Protein AF-X1PC95-F1 (afdb_monomer_lite)

Secondary structure (DSSP, 8-state):
--------HHHHHHHHHHT-----------SPTT--TTSSEEEEEEEEPGGG---TTSHHHHHHHHHHHHHHHHH-TTEEEEEEEEETTEEEEEEEE---

Foldseek 3Di:
DDDDDPDDPVVVVVVVVVVPPPPVPPDDDPDDPPDDPVAWDKDKDKFFAVVLDQQQPDPVNVVVVVVCLVCVCVVPVQKDFDDKDDDRGMIIGMIIGHGD

Organism: NCBI:txid412755

pLDDT: mean 81.56, std 21.54, range [28.05, 98.19]

Sequence (100 aa):
MKIEYRMDVLGYEEMLFMKVKNEKYNRRSIRLRGYNYSCPGAYFVTICTQEQKILLKFKCVQVMIHSVWNSLPDRFPSIKLDEFVIMPNHVHAILWLGSS

Structure (mmCIF, N/CA/C/O backbone):
data_AF-X1PC95-F1
#
_entry.id   AF-X1PC95-F1
#
loop_
_atom_site.group_PDB
_atom_site.id
_atom_site.type_symbol
_atom_site.label_atom_id
_atom_site.label_alt_id
_atom_site.label_comp_id
_atom_site.label_asym_id
_atom_site.label_entity_id
_atom_site.label_seq_id
_atom_site.pdbx_PDB_ins_code
_atom_site.Cartn_x
_atom_site.Cartn_y
_atom_site.Cartn_z
_atom_site.occupancy
_atom_site.B_iso_or_equiv
_atom_site.auth_seq_id
_atom_site.auth_comp_id
_atom_site.auth_asym_id
_atom_site.auth_atom_id
_atom_site.pdbx_PDB_model_num
ATOM 1 N N . MET A 1 1 ? -5.587 -45.632 38.358 1.00 35.69 1 MET A N 1
ATOM 2 C CA . MET A 1 1 ? -4.344 -45.111 38.962 1.00 35.69 1 MET A CA 1
ATOM 3 C C . MET A 1 1 ? -4.240 -43.636 38.598 1.00 35.69 1 MET A C 1
ATOM 5 O O . MET A 1 1 ? -4.016 -43.324 37.438 1.00 35.69 1 MET A O 1
ATOM 9 N N . LYS A 1 2 ? -4.563 -42.745 39.540 1.00 28.05 2 LYS A N 1
ATOM 10 C CA . LYS A 1 2 ? -4.467 -41.284 39.394 1.00 28.05 2 LYS A CA 1
ATOM 11 C C . LYS A 1 2 ? -3.065 -40.898 39.865 1.00 28.05 2 LYS A C 1
ATOM 13 O O . LYS A 1 2 ? -2.693 -41.303 40.961 1.00 28.05 2 LYS A O 1
ATOM 18 N N . ILE A 1 3 ? -2.301 -40.182 39.051 1.00 29.83 3 ILE A N 1
ATOM 19 C CA . ILE A 1 3 ? -1.008 -39.628 39.462 1.00 29.83 3 ILE A CA 1
ATOM 20 C C . ILE A 1 3 ? -1.222 -38.119 39.580 1.00 29.83 3 ILE A C 1
ATOM 22 O O . ILE A 1 3 ? -1.444 -37.443 38.579 1.00 29.83 3 ILE A O 1
ATOM 26 N N . GLU A 1 4 ? -1.261 -37.619 40.814 1.00 41.81 4 GLU A N 1
ATOM 27 C CA . GLU A 1 4 ? -1.258 -36.188 41.121 1.00 41.81 4 GLU A CA 1
ATOM 28 C C . GLU A 1 4 ? 0.180 -35.673 41.029 1.00 41.81 4 GLU A C 1
ATOM 30 O O . GLU A 1 4 ? 1.053 -36.117 41.774 1.00 41.81 4 GLU A O 1
ATOM 35 N N . TYR A 1 5 ? 0.432 -34.724 40.127 1.00 36.31 5 TYR A N 1
ATOM 36 C CA . TYR A 1 5 ? 1.662 -33.939 40.149 1.00 36.31 5 TYR A CA 1
ATOM 37 C C . TYR A 1 5 ? 1.437 -32.733 41.059 1.00 36.31 5 TYR A C 1
ATOM 39 O O . TYR A 1 5 ? 0.748 -31.780 40.699 1.00 36.31 5 TYR A O 1
ATOM 47 N N . ARG A 1 6 ? 2.002 -32.795 42.265 1.00 47.03 6 ARG A N 1
ATOM 48 C CA . ARG A 1 6 ? 2.150 -31.640 43.150 1.00 47.03 6 ARG A CA 1
ATOM 49 C C . ARG A 1 6 ? 3.229 -30.747 42.525 1.00 47.03 6 ARG A C 1
ATOM 51 O O . ARG A 1 6 ? 4.362 -31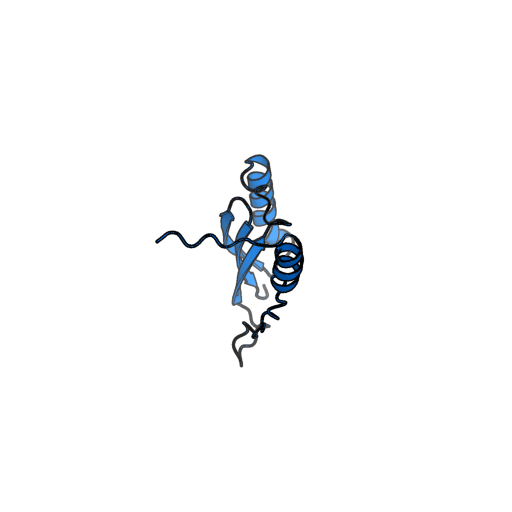.185 42.381 1.00 47.03 6 ARG A O 1
ATOM 58 N N . MET A 1 7 ? 2.840 -29.565 42.054 1.00 42.09 7 MET A N 1
ATOM 59 C CA . MET A 1 7 ? 3.726 -28.610 41.386 1.00 42.09 7 MET A CA 1
ATOM 60 C C . MET A 1 7 ? 3.982 -27.414 42.305 1.00 42.09 7 MET A C 1
ATOM 62 O O . MET A 1 7 ? 3.058 -26.673 42.650 1.00 42.09 7 MET A O 1
ATOM 66 N N . ASP A 1 8 ? 5.238 -27.240 42.688 1.00 45.16 8 ASP A N 1
ATOM 67 C CA . ASP A 1 8 ? 5.719 -26.234 43.630 1.00 45.16 8 ASP A CA 1
ATOM 68 C C . ASP A 1 8 ? 5.763 -24.857 42.953 1.00 45.16 8 ASP A C 1
ATOM 70 O O . ASP A 1 8 ? 6.234 -24.721 41.824 1.00 45.16 8 ASP A O 1
ATOM 74 N N . VAL A 1 9 ? 5.289 -23.818 43.649 1.00 54.25 9 VAL A N 1
ATOM 75 C CA . VAL A 1 9 ? 5.104 -22.446 43.124 1.00 54.25 9 VAL A CA 1
ATOM 76 C C . VAL A 1 9 ? 6.406 -21.834 42.566 1.00 54.25 9 VAL A C 1
ATOM 78 O O . VAL A 1 9 ? 6.365 -21.037 41.634 1.00 54.25 9 VAL A O 1
ATOM 81 N N . LEU A 1 10 ? 7.568 -22.274 43.061 1.00 50.91 10 LEU A N 1
ATOM 82 C CA . LEU A 1 10 ? 8.890 -21.823 42.607 1.00 50.91 10 LEU A CA 1
ATOM 83 C C . LEU A 1 10 ? 9.256 -22.311 41.192 1.00 50.91 10 LEU A C 1
ATOM 85 O O . LEU A 1 10 ? 9.993 -21.631 40.483 1.00 50.91 10 LEU A O 1
ATOM 89 N N . GLY A 1 11 ? 8.703 -23.444 40.744 1.00 50.19 11 GLY A N 1
ATOM 90 C CA . GLY A 1 11 ? 8.986 -23.998 39.416 1.00 50.19 11 GLY A CA 1
ATOM 91 C C . GLY A 1 11 ? 8.268 -23.270 38.276 1.00 50.19 11 GLY A C 1
ATOM 92 O O . GLY A 1 11 ? 8.733 -23.296 37.138 1.00 50.19 11 GLY A O 1
ATOM 93 N N . TYR A 1 12 ? 7.150 -22.592 38.557 1.00 55.53 12 TYR A N 1
ATOM 94 C CA . TYR A 1 12 ? 6.397 -21.844 37.545 1.00 55.53 12 TYR A CA 1
ATOM 95 C C . TYR A 1 12 ? 7.121 -20.561 37.145 1.00 55.53 12 TYR A C 1
ATOM 97 O O . TYR A 1 12 ? 7.154 -20.239 35.962 1.00 55.53 12 TYR A O 1
ATOM 105 N N . GLU A 1 13 ? 7.729 -19.864 38.107 1.00 54.00 13 GLU A N 1
ATOM 106 C CA . GLU A 1 13 ? 8.493 -18.634 37.871 1.00 54.00 13 GLU A CA 1
ATOM 107 C C . GLU A 1 13 ? 9.763 -18.930 37.051 1.00 54.00 13 GLU A C 1
ATOM 109 O O . GLU A 1 13 ? 9.995 -18.279 36.032 1.00 54.00 13 GLU A O 1
ATOM 114 N N . GLU A 1 14 ? 10.528 -19.976 37.398 1.00 52.34 14 GLU A N 1
ATOM 115 C CA . GLU A 1 14 ? 11.694 -20.411 36.606 1.00 52.34 14 GLU A CA 1
ATOM 116 C C . GLU A 1 14 ? 11.297 -20.912 35.205 1.00 52.34 14 GLU A C 1
ATOM 118 O O . GLU A 1 14 ? 11.964 -20.601 34.213 1.00 52.34 14 GLU A O 1
ATOM 123 N N . MET A 1 15 ? 10.173 -21.630 35.081 1.00 45.50 15 MET A N 1
ATOM 124 C CA . MET A 1 15 ? 9.666 -22.101 33.787 1.00 45.50 15 MET A CA 1
ATOM 125 C C . MET A 1 15 ? 9.128 -20.949 32.917 1.00 45.50 15 MET A C 1
ATOM 127 O O . MET A 1 15 ? 9.285 -20.989 31.693 1.00 45.50 15 MET A O 1
ATOM 131 N N . LEU A 1 16 ? 8.541 -19.903 33.514 1.00 51.16 16 LEU A N 1
ATOM 132 C CA . LEU A 1 16 ? 8.134 -18.678 32.815 1.00 51.16 16 LEU A CA 1
ATOM 133 C C . LEU A 1 16 ? 9.366 -17.897 32.328 1.00 51.16 16 LEU A C 1
ATOM 135 O O . LEU A 1 16 ? 9.388 -17.434 31.185 1.00 51.16 16 LEU A O 1
ATOM 139 N N . PHE A 1 17 ? 10.425 -17.838 33.144 1.00 46.41 17 PHE A N 1
ATOM 140 C CA . PHE A 1 17 ? 11.692 -17.181 32.810 1.00 46.41 17 PHE A CA 1
ATOM 141 C C . PHE A 1 17 ? 12.449 -17.906 31.679 1.00 46.41 17 PHE A C 1
ATOM 143 O O . PHE A 1 17 ? 12.990 -17.264 30.779 1.00 46.41 17 PHE A O 1
ATOM 150 N N . MET A 1 18 ? 12.412 -19.246 31.636 1.00 41.19 18 MET A N 1
ATOM 151 C CA . MET A 1 18 ? 13.008 -20.052 30.553 1.00 41.19 18 MET A CA 1
ATOM 152 C C . MET A 1 18 ? 12.196 -20.056 29.246 1.00 41.19 18 MET A C 1
ATOM 154 O O . MET A 1 18 ? 12.715 -20.482 28.210 1.00 41.19 18 MET A O 1
ATOM 158 N N . LYS A 1 19 ? 10.936 -19.592 29.256 1.00 43.00 19 LYS A N 1
ATOM 159 C CA . LYS A 1 19 ? 10.087 -19.520 28.052 1.00 43.00 19 LYS A CA 1
ATOM 160 C C . LYS A 1 19 ? 10.244 -18.229 27.256 1.00 43.00 19 LYS A C 1
ATOM 162 O O . LYS A 1 19 ? 9.764 -18.168 26.127 1.00 43.00 19 LYS A O 1
ATOM 167 N N . VAL A 1 20 ? 11.006 -17.254 27.754 1.00 49.66 20 VAL A N 1
ATOM 168 C CA . VAL A 1 20 ? 11.600 -16.207 26.907 1.00 49.66 20 VAL A CA 1
ATOM 169 C C . VAL A 1 20 ? 12.885 -16.768 26.295 1.00 49.66 20 VAL A C 1
ATOM 171 O O . VAL A 1 20 ? 13.983 -16.233 26.440 1.00 49.66 20 VAL A O 1
ATOM 174 N N . LYS A 1 21 ? 12.764 -17.907 25.602 1.00 45.62 21 LYS A N 1
ATOM 175 C CA . LYS A 1 21 ? 13.813 -18.349 24.693 1.00 45.62 21 LYS A CA 1
ATOM 176 C C . LYS A 1 21 ? 13.887 -17.295 23.605 1.00 45.62 21 LYS A C 1
ATOM 178 O O . LYS A 1 21 ? 13.017 -17.191 22.746 1.00 45.62 21 LYS A O 1
ATOM 183 N N . ASN A 1 22 ? 14.947 -16.507 23.687 1.00 52.16 22 ASN A N 1
ATOM 184 C CA . ASN A 1 22 ? 15.494 -15.705 22.614 1.00 52.16 22 ASN A CA 1
ATOM 185 C C . ASN A 1 22 ? 15.897 -16.664 21.482 1.00 52.16 22 ASN A C 1
ATOM 187 O O . ASN A 1 22 ? 17.076 -16.949 21.271 1.00 52.16 22 ASN A O 1
ATOM 191 N N . GLU A 1 23 ? 14.909 -17.241 20.793 1.00 55.97 23 GLU A N 1
ATOM 192 C CA . GLU A 1 23 ? 15.110 -17.798 19.471 1.00 55.97 23 GLU A CA 1
ATOM 193 C C . GLU A 1 23 ? 15.485 -16.603 18.616 1.00 55.97 23 GLU A C 1
ATOM 195 O O . GLU A 1 23 ? 14.636 -15.869 18.113 1.00 55.97 23 GLU A O 1
ATOM 200 N N . LYS A 1 24 ? 16.794 -16.341 18.550 1.00 55.66 24 LYS A N 1
ATOM 201 C CA . LYS A 1 24 ? 17.386 -15.432 17.583 1.00 55.66 24 LYS A CA 1
ATOM 202 C C . LYS A 1 24 ? 16.827 -15.866 16.242 1.00 55.66 24 LYS A C 1
ATOM 204 O O . LYS A 1 24 ? 17.308 -16.847 15.676 1.00 55.66 24 LYS A O 1
ATOM 209 N N . TYR A 1 25 ? 15.794 -15.167 15.769 1.00 61.62 25 TYR A N 1
ATOM 210 C CA . TYR A 1 25 ? 15.267 -15.332 14.429 1.00 61.62 25 TYR A CA 1
ATOM 211 C C . TYR A 1 25 ? 16.479 -15.242 13.525 1.00 61.62 25 TYR A C 1
ATOM 213 O O . TYR A 1 25 ? 17.098 -14.180 13.418 1.00 61.62 25 TYR A O 1
ATOM 221 N N . ASN A 1 26 ? 16.891 -16.382 12.974 1.00 66.88 26 ASN A N 1
ATOM 222 C CA . ASN A 1 26 ? 18.076 -16.460 12.148 1.00 66.88 26 ASN A CA 1
ATOM 223 C C . ASN A 1 26 ? 17.671 -15.822 10.822 1.00 66.88 26 ASN A C 1
ATOM 225 O O . ASN A 1 26 ? 17.225 -16.498 9.893 1.00 66.88 26 ASN A O 1
ATOM 229 N N . ARG A 1 27 ? 17.647 -14.484 10.821 1.00 73.31 27 ARG A N 1
ATOM 230 C CA . ARG A 1 27 ? 17.050 -13.654 9.788 1.00 73.31 27 ARG A CA 1
ATOM 231 C C . ARG A 1 27 ? 17.917 -13.810 8.559 1.00 73.31 27 ARG A C 1
ATOM 233 O O . ARG A 1 27 ? 18.931 -13.140 8.392 1.00 73.31 27 ARG A O 1
ATOM 240 N N . ARG A 1 28 ? 17.521 -14.746 7.705 1.00 82.44 28 ARG A N 1
ATOM 241 C CA . ARG A 1 28 ? 18.125 -14.915 6.391 1.00 82.44 28 ARG A CA 1
ATOM 242 C C . ARG A 1 28 ? 17.743 -13.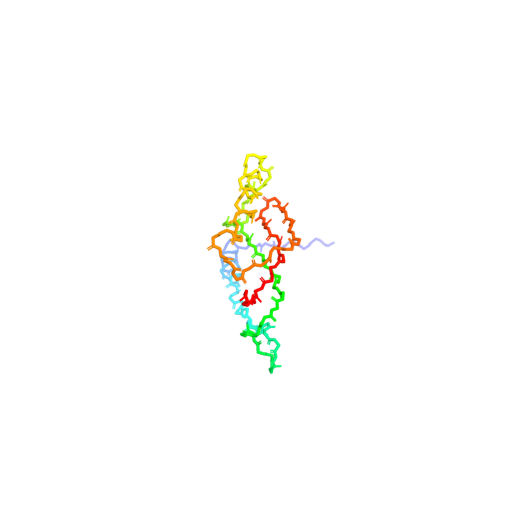719 5.528 1.00 82.44 28 ARG A C 1
ATOM 244 O O . ARG A 1 28 ? 16.676 -13.124 5.691 1.00 82.44 28 ARG A O 1
ATOM 251 N N . SER A 1 29 ? 18.632 -13.363 4.607 1.00 84.12 29 SER A N 1
ATOM 252 C CA . SER A 1 29 ? 18.297 -12.384 3.578 1.00 84.12 29 SER A CA 1
ATOM 253 C C . SER A 1 29 ? 17.133 -12.913 2.745 1.00 84.12 29 SER A C 1
ATOM 255 O O . SER A 1 29 ? 17.223 -14.003 2.187 1.00 84.12 29 SER A O 1
ATOM 257 N N . ILE A 1 30 ? 16.069 -12.117 2.643 1.00 84.94 30 ILE A N 1
ATOM 258 C CA . ILE A 1 30 ? 14.944 -12.362 1.727 1.00 84.94 30 ILE A CA 1
ATOM 259 C C . ILE A 1 30 ? 15.344 -11.983 0.289 1.00 84.94 30 ILE A C 1
ATOM 261 O O . ILE A 1 30 ? 14.744 -12.445 -0.675 1.00 84.94 30 ILE A O 1
ATOM 265 N N . ARG A 1 31 ? 16.386 -11.153 0.126 1.00 88.31 31 ARG A N 1
ATOM 266 C CA . ARG A 1 31 ? 16.832 -10.678 -1.186 1.00 88.31 31 ARG A CA 1
ATOM 267 C C . ARG A 1 31 ? 17.409 -11.825 -2.010 1.00 88.31 31 ARG A C 1
ATOM 269 O O . ARG A 1 31 ? 18.376 -12.465 -1.587 1.00 88.31 31 ARG A O 1
ATOM 276 N N . LEU A 1 32 ? 16.859 -12.001 -3.208 1.00 89.62 32 LEU A N 1
ATOM 277 C CA . LEU A 1 32 ? 17.406 -12.854 -4.256 1.00 89.62 32 LEU A CA 1
ATOM 278 C C . LEU A 1 32 ? 18.847 -12.437 -4.592 1.00 89.62 32 LEU A C 1
ATOM 280 O O . LEU A 1 32 ? 19.113 -11.267 -4.878 1.00 89.62 32 LEU A O 1
ATOM 284 N N . ARG A 1 33 ? 19.780 -13.394 -4.539 1.00 92.44 33 ARG A N 1
ATOM 285 C CA . ARG A 1 33 ? 21.196 -13.159 -4.860 1.00 92.44 33 ARG A CA 1
ATOM 286 C C . ARG A 1 33 ? 21.361 -12.852 -6.349 1.00 92.44 33 ARG A C 1
ATOM 288 O O . ARG A 1 33 ? 20.733 -13.498 -7.177 1.00 92.44 33 ARG A O 1
ATOM 295 N N . GLY A 1 34 ? 22.223 -11.887 -6.672 1.00 92.06 34 GLY A N 1
ATOM 296 C CA . GLY A 1 34 ? 22.500 -11.473 -8.053 1.00 92.06 34 GLY A CA 1
ATOM 297 C C . GLY A 1 34 ? 21.451 -10.544 -8.673 1.00 92.06 34 GLY A C 1
ATOM 298 O O . GLY A 1 34 ? 21.665 -10.063 -9.779 1.00 92.06 34 GLY A O 1
ATOM 299 N N . TYR A 1 35 ? 20.350 -10.249 -7.972 1.00 89.56 35 TYR A N 1
ATOM 300 C CA . TYR A 1 35 ? 19.336 -9.317 -8.463 1.00 89.56 35 TYR A CA 1
ATOM 301 C C . TYR A 1 35 ? 19.682 -7.864 -8.110 1.00 89.56 35 TYR A C 1
ATOM 303 O O . TYR A 1 35 ? 19.958 -7.550 -6.947 1.00 89.56 35 TYR A O 1
ATOM 311 N N . ASN A 1 36 ? 19.633 -6.971 -9.102 1.00 89.62 36 ASN A N 1
ATOM 312 C CA . ASN A 1 36 ? 19.838 -5.539 -8.906 1.00 89.62 36 ASN A CA 1
ATOM 313 C C . ASN A 1 36 ? 18.512 -4.838 -8.565 1.00 89.62 36 ASN A C 1
ATOM 315 O O . ASN A 1 36 ? 17.719 -4.513 -9.444 1.00 89.62 36 ASN A O 1
ATOM 319 N N . TYR A 1 37 ? 18.296 -4.560 -7.281 1.00 88.94 37 TYR A N 1
ATOM 320 C CA . TYR A 1 37 ? 17.100 -3.865 -6.785 1.00 88.94 37 TYR A CA 1
ATOM 321 C C . TYR A 1 37 ? 17.083 -2.357 -7.094 1.00 88.94 37 TYR A C 1
ATOM 323 O O . TYR A 1 37 ? 16.124 -1.678 -6.751 1.00 88.94 37 TYR A O 1
ATOM 331 N N . SER A 1 38 ? 18.126 -1.806 -7.723 1.00 87.12 38 SER A N 1
ATOM 332 C CA . SER A 1 38 ? 18.096 -0.428 -8.231 1.00 87.12 38 SER A CA 1
ATOM 333 C C . SER A 1 38 ? 17.412 -0.318 -9.595 1.00 87.12 38 SER A C 1
ATOM 335 O O . SER A 1 38 ? 17.112 0.790 -10.030 1.00 87.12 38 SER A O 1
ATOM 337 N N . CYS A 1 39 ? 17.173 -1.439 -10.282 1.00 89.56 39 CYS A N 1
ATOM 338 C CA . CYS A 1 39 ? 16.422 -1.440 -11.530 1.00 89.56 39 CYS A CA 1
ATOM 339 C C . CYS A 1 39 ? 14.929 -1.165 -11.278 1.00 89.56 39 CYS A C 1
ATOM 341 O O . CYS A 1 39 ? 14.399 -1.583 -10.241 1.00 89.56 39 CYS A O 1
ATOM 343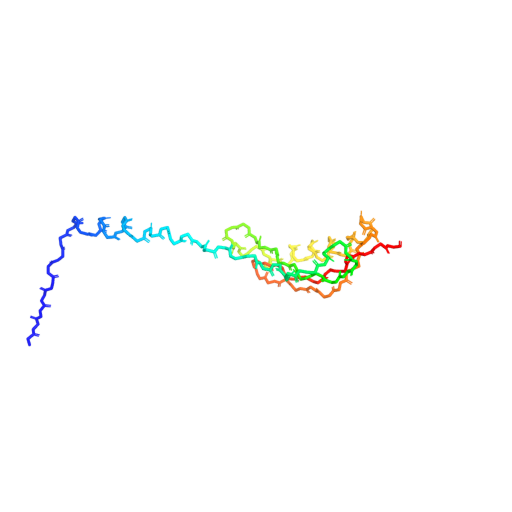 N N . PRO A 1 40 ? 14.239 -0.519 -12.237 1.00 93.19 40 PRO A N 1
ATOM 344 C CA . PRO A 1 40 ? 12.790 -0.411 -12.225 1.00 93.19 40 PRO A CA 1
ATOM 345 C C . PRO A 1 40 ? 12.099 -1.764 -12.025 1.00 93.19 40 PRO A C 1
ATOM 347 O O . PRO A 1 40 ? 12.495 -2.760 -12.633 1.00 93.19 40 PRO A O 1
ATOM 350 N N . GLY A 1 41 ? 11.059 -1.811 -11.198 1.00 93.56 41 GLY A N 1
ATOM 351 C CA . GLY A 1 41 ? 10.319 -3.040 -10.929 1.00 93.56 41 GLY A CA 1
ATOM 352 C C . GLY A 1 41 ? 9.164 -2.872 -9.949 1.00 93.56 41 GLY A C 1
ATOM 353 O O . GLY A 1 41 ? 9.001 -1.827 -9.319 1.00 93.56 41 GLY A O 1
ATOM 354 N N . ALA A 1 42 ? 8.364 -3.931 -9.831 1.00 94.44 42 ALA A N 1
ATOM 355 C CA . ALA A 1 42 ? 7.249 -4.013 -8.897 1.00 94.44 42 ALA A CA 1
ATOM 356 C C . ALA A 1 42 ? 7.702 -4.516 -7.519 1.00 94.44 42 ALA A C 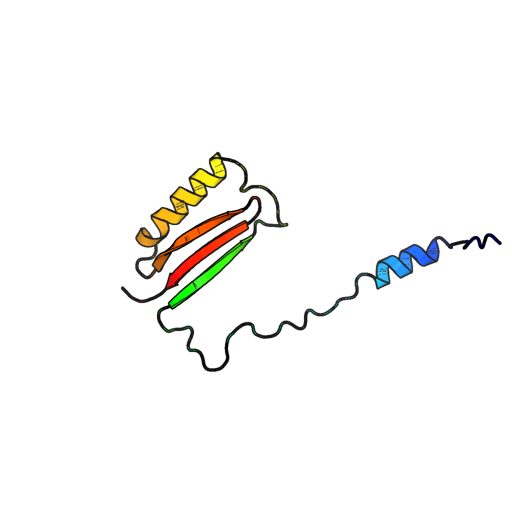1
ATOM 358 O O . ALA A 1 42 ? 8.504 -5.446 -7.405 1.00 94.44 42 ALA A O 1
ATOM 359 N N . TYR A 1 43 ? 7.139 -3.928 -6.470 1.00 94.44 43 TYR A N 1
ATOM 360 C CA . TYR A 1 43 ? 7.437 -4.215 -5.076 1.00 94.44 43 TYR A CA 1
ATOM 361 C C . TYR A 1 43 ? 6.154 -4.519 -4.320 1.00 94.44 43 TYR A C 1
ATOM 363 O O . TYR A 1 43 ? 5.235 -3.704 -4.291 1.00 94.44 43 TYR A O 1
ATOM 371 N N . PHE A 1 44 ? 6.130 -5.671 -3.652 1.00 95.50 44 PHE A N 1
ATOM 372 C CA . PHE A 1 44 ? 5.096 -5.995 -2.681 1.00 95.50 44 PHE A CA 1
ATOM 373 C C . PHE A 1 44 ? 5.463 -5.408 -1.317 1.00 95.50 44 PHE A C 1
ATOM 375 O O . PHE A 1 44 ? 6.505 -5.732 -0.741 1.00 95.50 44 PHE A O 1
ATOM 382 N N . VAL A 1 45 ? 4.598 -4.546 -0.797 1.00 95.81 45 VAL A N 1
ATOM 383 C CA . VAL A 1 45 ? 4.778 -3.827 0.460 1.00 95.81 45 VAL A CA 1
ATOM 384 C C . VAL A 1 45 ? 3.675 -4.228 1.426 1.00 95.81 45 VAL A C 1
ATOM 386 O O . VAL A 1 45 ? 2.504 -4.304 1.068 1.00 95.81 45 VAL A O 1
ATOM 389 N N . THR A 1 46 ? 4.056 -4.482 2.677 1.00 96.81 46 THR A N 1
ATOM 390 C CA . THR A 1 46 ? 3.114 -4.684 3.781 1.00 96.81 46 THR A CA 1
ATOM 391 C C . THR A 1 46 ? 3.397 -3.662 4.869 1.00 96.81 46 THR A C 1
ATOM 393 O O . THR A 1 46 ? 4.532 -3.562 5.334 1.00 96.81 46 THR A O 1
ATOM 396 N N . ILE A 1 47 ? 2.375 -2.913 5.279 1.00 96.62 47 ILE A N 1
ATOM 397 C CA . ILE A 1 47 ? 2.461 -1.920 6.353 1.00 96.62 47 ILE A CA 1
ATOM 398 C C . ILE A 1 47 ? 1.513 -2.351 7.462 1.00 96.62 47 ILE A C 1
ATOM 400 O O . ILE A 1 47 ? 0.297 -2.329 7.285 1.00 96.62 47 ILE A O 1
ATOM 404 N N . CYS A 1 48 ? 2.067 -2.740 8.605 1.00 97.06 48 CYS A N 1
ATOM 405 C CA . CYS A 1 48 ? 1.292 -3.132 9.777 1.00 97.06 48 CYS A CA 1
ATOM 406 C C . CYS A 1 48 ? 1.074 -1.940 10.707 1.00 97.06 48 CYS A C 1
ATOM 408 O O . CYS A 1 48 ? 1.954 -1.093 10.870 1.00 97.06 48 CYS A O 1
ATOM 410 N N . THR A 1 49 ? -0.079 -1.898 11.369 1.00 97.06 49 THR A N 1
ATOM 411 C CA . THR A 1 49 ? -0.298 -0.982 12.486 1.00 97.06 49 THR A CA 1
ATOM 412 C C . THR A 1 49 ? 0.608 -1.353 13.657 1.00 97.06 49 THR A C 1
ATOM 414 O O . THR A 1 49 ? 0.980 -2.516 13.857 1.00 97.06 49 THR A O 1
ATOM 417 N N . GLN A 1 50 ? 0.953 -0.355 14.468 1.00 96.88 50 GLN A N 1
ATOM 418 C CA . GLN A 1 50 ? 1.703 -0.584 15.695 1.00 96.88 50 GLN A CA 1
ATOM 419 C C . GLN A 1 50 ? 0.950 -1.565 16.604 1.00 96.88 50 GLN A C 1
ATOM 421 O O . GLN A 1 50 ? -0.265 -1.445 16.784 1.00 96.88 50 GLN A O 1
ATOM 426 N N . GLU A 1 51 ? 1.678 -2.541 17.159 1.00 96.19 51 GLU A N 1
ATOM 427 C CA . GLU A 1 51 ? 1.125 -3.609 18.012 1.00 96.19 51 GLU A CA 1
ATOM 428 C C . GLU A 1 51 ? -0.022 -4.393 17.344 1.00 96.19 51 GLU A C 1
ATOM 430 O O . GLU A 1 51 ? -0.846 -4.991 18.029 1.00 96.19 51 GLU A O 1
ATOM 435 N N . GLN A 1 52 ? -0.099 -4.393 16.005 1.00 92.62 52 GLN A N 1
ATOM 436 C CA . GLN A 1 52 ? -1.140 -5.085 15.234 1.00 92.62 52 GLN A CA 1
ATOM 437 C C . GLN A 1 52 ? -2.573 -4.651 15.599 1.00 92.62 52 GLN A C 1
ATOM 439 O O . GLN A 1 52 ? -3.529 -5.415 15.429 1.00 92.62 52 GLN A O 1
ATOM 444 N N . LYS A 1 53 ? -2.743 -3.413 16.083 1.00 96.00 53 LYS A N 1
ATOM 445 C CA . LYS A 1 53 ? -4.047 -2.853 16.463 1.00 96.00 53 LYS A CA 1
ATOM 446 C C . LYS A 1 53 ? -5.011 -2.808 15.278 1.00 96.00 53 LYS A C 1
ATOM 448 O O . LYS A 1 53 ? -4.657 -2.381 14.178 1.00 96.00 53 LYS A O 1
ATOM 453 N N . ILE A 1 54 ? -6.269 -3.162 15.532 1.00 97.12 54 ILE A N 1
ATOM 454 C CA . ILE A 1 54 ? -7.336 -3.212 14.523 1.00 97.12 54 ILE A CA 1
ATOM 455 C C . ILE A 1 54 ? -7.945 -1.812 14.307 1.00 97.12 54 ILE A C 1
ATOM 457 O O . ILE A 1 54 ? -9.108 -1.554 14.621 1.00 97.12 54 ILE A O 1
ATOM 461 N N . LEU A 1 55 ? -7.126 -0.874 13.829 1.00 96.38 55 LEU A N 1
ATOM 462 C CA . LEU A 1 55 ? -7.519 0.523 13.595 1.00 96.38 55 LEU A CA 1
ATOM 463 C C . LEU A 1 55 ? -7.995 0.770 12.159 1.00 96.38 55 LEU A C 1
ATOM 465 O O . LEU A 1 55 ? -8.717 1.726 11.903 1.00 96.38 55 LEU A O 1
ATOM 469 N N . LEU A 1 56 ? -7.634 -0.095 11.211 1.00 97.19 56 LEU A N 1
ATOM 470 C CA . LEU A 1 56 ? -7.916 0.128 9.789 1.00 97.19 56 LEU A CA 1
ATOM 471 C C . LEU A 1 56 ? -9.315 -0.357 9.376 1.00 97.19 56 LEU A C 1
ATOM 473 O O . LEU A 1 56 ? -9.742 -0.149 8.244 1.00 97.19 56 LEU A O 1
ATOM 477 N N . LYS A 1 57 ? -10.060 -0.985 10.295 1.00 95.69 57 LYS A N 1
ATOM 478 C CA . LYS A 1 57 ? -11.463 -1.374 10.069 1.00 95.69 57 LYS A CA 1
ATOM 479 C C . LYS A 1 57 ? -12.426 -0.184 10.035 1.00 95.69 57 LYS A C 1
ATOM 481 O O . LYS A 1 57 ? -13.549 -0.324 9.563 1.00 95.69 57 LYS A O 1
ATOM 486 N N . PHE A 1 58 ? -12.036 0.958 10.603 1.00 97.56 58 PHE A N 1
ATOM 487 C CA . PHE A 1 58 ? -12.926 2.109 10.714 1.00 97.56 58 PHE A CA 1
ATOM 488 C C . PHE A 1 58 ? -13.042 2.818 9.366 1.00 97.56 58 PHE A C 1
ATOM 490 O O . PHE A 1 58 ? -12.036 3.140 8.734 1.00 97.56 58 PHE A O 1
ATOM 497 N N . LYS A 1 59 ? -14.276 3.108 8.938 1.00 96.75 59 LYS A N 1
ATOM 498 C CA . LYS A 1 59 ? -14.546 3.679 7.611 1.00 96.75 59 LYS A CA 1
ATOM 499 C C . LYS A 1 59 ? -13.814 5.001 7.370 1.00 96.75 59 LYS A C 1
ATOM 501 O O . LYS A 1 59 ? -13.276 5.199 6.287 1.00 96.75 59 LYS A O 1
ATOM 506 N N . CYS A 1 60 ? -13.751 5.875 8.376 1.00 97.31 60 CYS A N 1
ATOM 507 C CA . CYS A 1 60 ? -13.019 7.141 8.287 1.00 97.31 60 CYS A CA 1
ATOM 508 C C . CYS A 1 60 ? -11.522 6.928 8.008 1.00 97.31 60 CYS A C 1
ATOM 510 O O . CYS A 1 60 ? -10.952 7.615 7.167 1.00 97.31 60 CYS A O 1
ATOM 512 N N . VAL A 1 61 ? -10.905 5.927 8.643 1.00 97.12 61 VAL A N 1
ATOM 513 C CA . VAL A 1 61 ? -9.498 5.569 8.423 1.00 97.12 61 VAL A CA 1
ATOM 514 C C . VAL A 1 61 ? -9.292 5.019 7.015 1.00 97.12 61 VAL A C 1
ATOM 516 O O . VAL A 1 61 ? -8.359 5.432 6.336 1.00 97.12 61 VAL A O 1
ATOM 519 N N . GLN A 1 62 ? -10.191 4.157 6.534 1.00 97.19 62 GLN A N 1
ATOM 520 C CA . GLN A 1 62 ? -10.115 3.633 5.167 1.00 97.19 62 GLN A CA 1
ATOM 521 C C . GLN A 1 62 ? -10.194 4.747 4.120 1.00 97.19 62 GLN A C 1
ATOM 523 O O . GLN A 1 62 ? -9.385 4.767 3.199 1.00 97.19 62 GLN A O 1
ATOM 528 N N . VAL A 1 63 ? -11.113 5.707 4.281 1.00 98.12 63 VAL A N 1
ATOM 529 C CA . VAL A 1 63 ? -11.228 6.864 3.375 1.00 98.12 63 VAL A CA 1
ATOM 530 C C . VAL A 1 63 ? -9.927 7.669 3.338 1.00 98.12 63 VAL A C 1
ATOM 532 O O . VAL A 1 63 ? -9.458 8.008 2.253 1.00 98.12 63 VAL A O 1
ATOM 535 N N . MET A 1 64 ? -9.301 7.914 4.495 1.00 97.88 64 MET A N 1
ATOM 536 C CA . MET A 1 64 ? -8.000 8.590 4.549 1.00 97.88 64 MET A CA 1
ATOM 537 C C . MET A 1 64 ? -6.907 7.794 3.828 1.00 97.88 64 MET A C 1
ATOM 539 O O . MET A 1 64 ? -6.144 8.375 3.063 1.00 97.88 64 MET A O 1
ATOM 543 N N . ILE A 1 65 ? -6.847 6.473 4.022 1.00 97.56 65 ILE A N 1
ATOM 544 C CA . ILE A 1 65 ? -5.857 5.616 3.353 1.00 97.56 65 ILE A CA 1
ATOM 545 C C . ILE A 1 65 ? -6.042 5.656 1.838 1.00 97.56 65 ILE A C 1
ATOM 547 O O . ILE A 1 65 ? -5.063 5.865 1.133 1.00 97.56 65 ILE A O 1
ATOM 551 N N . HIS A 1 66 ? -7.272 5.513 1.336 1.00 98.00 66 HIS A N 1
ATOM 552 C CA . HIS A 1 66 ? -7.557 5.620 -0.098 1.00 98.00 66 HIS A CA 1
ATOM 553 C C . HIS A 1 66 ? -7.140 6.986 -0.658 1.00 98.00 66 HIS A C 1
ATOM 555 O O . HIS A 1 66 ? -6.512 7.052 -1.711 1.00 98.00 66 HIS A O 1
ATOM 561 N N . SER A 1 67 ? -7.450 8.072 0.055 1.00 97.75 67 SER A N 1
ATOM 562 C CA . SER A 1 67 ? -7.075 9.424 -0.369 1.00 97.75 67 SER A CA 1
ATOM 563 C C . SER A 1 67 ? -5.561 9.615 -0.428 1.00 97.75 67 SER A C 1
ATOM 565 O O . SER A 1 67 ? -5.073 10.232 -1.369 1.00 97.75 67 SER A O 1
ATOM 567 N N . VAL A 1 68 ? -4.825 9.112 0.566 1.00 96.69 68 VAL A N 1
ATOM 568 C CA . VAL A 1 68 ? -3.360 9.196 0.595 1.00 96.69 68 VAL A CA 1
ATOM 569 C C . VAL A 1 68 ? -2.757 8.306 -0.481 1.00 96.69 68 VAL A C 1
ATOM 571 O O . VAL A 1 68 ? -1.873 8.756 -1.193 1.00 96.69 68 VAL A O 1
ATOM 574 N N . TRP A 1 69 ? -3.244 7.070 -0.627 1.00 97.00 69 TRP A N 1
ATOM 575 C CA . TRP A 1 69 ? -2.782 6.138 -1.652 1.00 97.00 69 TRP A CA 1
ATOM 576 C C . TRP A 1 69 ? -2.880 6.763 -3.0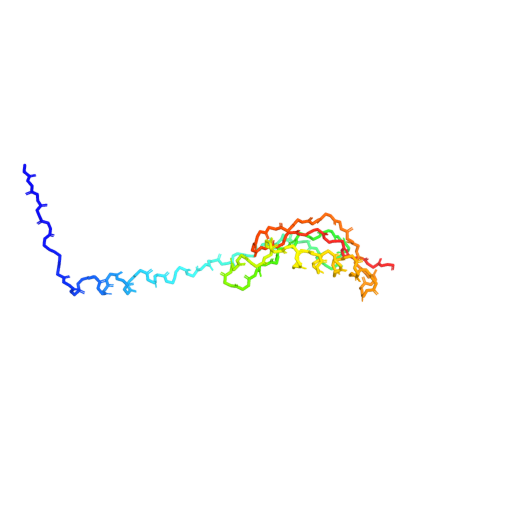41 1.00 97.00 69 TRP A C 1
ATOM 578 O O . TRP A 1 69 ? -1.884 6.812 -3.749 1.00 97.00 69 TRP A O 1
ATOM 588 N N . ASN A 1 70 ? -4.033 7.336 -3.390 1.00 96.62 70 ASN A N 1
ATOM 589 C CA . ASN A 1 70 ? -4.254 7.930 -4.708 1.00 96.62 70 ASN A CA 1
ATOM 590 C C . ASN A 1 70 ? -3.436 9.206 -4.967 1.00 96.62 70 ASN A C 1
ATOM 592 O O . ASN A 1 70 ? -3.190 9.515 -6.127 1.00 96.62 70 ASN A O 1
ATOM 596 N N . SER A 1 71 ? -3.001 9.929 -3.928 1.00 96.88 71 SER A N 1
ATOM 597 C CA . SER A 1 71 ? -2.162 11.133 -4.075 1.00 96.88 71 SER A CA 1
ATOM 598 C C . SER A 1 71 ? -0.660 10.843 -4.067 1.00 96.88 71 SER A C 1
ATOM 600 O O . SER A 1 71 ? 0.160 11.747 -4.236 1.00 96.88 71 SER A O 1
ATOM 602 N N . LEU A 1 72 ? -0.265 9.583 -3.870 1.00 95.44 72 LEU A N 1
ATOM 603 C CA . LEU A 1 72 ? 1.139 9.187 -3.861 1.00 95.44 72 LEU A CA 1
ATOM 604 C C . LEU A 1 72 ? 1.879 9.540 -5.173 1.00 95.44 72 LEU A C 1
ATOM 606 O O . LEU A 1 72 ? 2.982 10.078 -5.053 1.00 95.44 72 LEU A O 1
ATOM 610 N N . PRO A 1 73 ? 1.328 9.326 -6.388 1.00 95.06 73 PRO A N 1
ATOM 611 C CA . PRO A 1 73 ? 1.995 9.698 -7.641 1.00 95.06 73 PRO A CA 1
ATOM 612 C C . PRO A 1 73 ? 2.254 11.201 -7.774 1.00 95.06 73 PRO A C 1
ATOM 614 O O . PRO A 1 73 ? 3.300 11.593 -8.285 1.00 95.06 73 PRO A O 1
ATOM 617 N N . ASP A 1 74 ? 1.356 12.041 -7.249 1.00 95.31 74 ASP A N 1
ATOM 618 C CA . ASP A 1 74 ? 1.523 13.501 -7.269 1.00 95.31 74 ASP A CA 1
ATOM 619 C C . ASP A 1 74 ? 2.718 13.938 -6.412 1.00 95.31 74 ASP A C 1
ATOM 621 O O . ASP A 1 74 ? 3.425 14.895 -6.727 1.00 95.31 74 ASP A O 1
ATOM 625 N N . ARG A 1 75 ? 2.958 13.222 -5.306 1.00 95.00 75 ARG A N 1
ATOM 626 C CA . ARG A 1 75 ? 4.064 13.493 -4.382 1.00 95.00 75 ARG A CA 1
ATOM 627 C C . ARG A 1 75 ? 5.373 12.828 -4.811 1.00 95.00 75 ARG A C 1
ATOM 629 O O . ARG A 1 75 ? 6.446 13.344 -4.496 1.00 95.00 75 ARG A O 1
ATOM 636 N N . PHE A 1 76 ? 5.295 11.686 -5.487 1.00 93.69 76 PHE A N 1
ATOM 637 C CA . PHE A 1 76 ? 6.440 10.879 -5.896 1.00 93.69 76 PHE A CA 1
ATOM 638 C C . PHE A 1 76 ? 6.297 10.462 -7.369 1.00 93.69 76 PHE A C 1
ATOM 640 O O . PHE A 1 76 ? 5.839 9.360 -7.650 1.00 93.69 76 PHE A O 1
ATOM 647 N N . PRO A 1 77 ? 6.741 11.288 -8.329 1.00 91.50 77 PRO A N 1
ATOM 648 C CA . PRO A 1 77 ? 6.529 11.017 -9.757 1.00 91.50 77 PRO A CA 1
ATOM 649 C C . PRO A 1 77 ? 7.154 9.712 -10.279 1.00 91.50 77 PRO A C 1
ATOM 651 O O . PRO A 1 77 ? 6.760 9.203 -11.321 1.00 91.50 77 PRO A O 1
ATOM 654 N N . SER A 1 78 ? 8.135 9.159 -9.561 1.00 92.62 78 SER A N 1
ATOM 655 C CA . SER A 1 78 ? 8.827 7.914 -9.910 1.00 92.62 78 SER A CA 1
ATOM 656 C C . SER A 1 78 ? 8.106 6.640 -9.459 1.00 92.62 78 SER A C 1
ATOM 658 O O . SER A 1 78 ? 8.664 5.545 -9.604 1.00 92.62 78 SER A O 1
ATOM 660 N N . ILE A 1 79 ? 6.906 6.764 -8.879 1.00 94.12 79 ILE A N 1
ATOM 661 C CA . ILE A 1 79 ? 6.095 5.619 -8.467 1.00 94.12 79 ILE A CA 1
ATOM 662 C C . ILE A 1 79 ? 4.830 5.518 -9.308 1.00 94.12 79 ILE A C 1
ATOM 664 O O . ILE A 1 79 ? 4.164 6.508 -9.607 1.00 94.12 79 ILE A O 1
ATOM 668 N N . LYS A 1 80 ? 4.450 4.284 -9.617 1.00 95.31 80 LYS A N 1
ATOM 669 C CA . LYS A 1 80 ? 3.145 3.959 -10.182 1.00 95.31 80 LYS A CA 1
ATOM 670 C C . LYS A 1 80 ? 2.422 3.006 -9.238 1.00 95.31 80 LYS A C 1
ATOM 672 O O . LYS A 1 80 ? 2.992 2.019 -8.770 1.00 95.31 80 LYS A O 1
ATOM 677 N N . LEU A 1 81 ? 1.165 3.332 -8.956 1.00 96.44 81 LEU A N 1
ATOM 678 C CA . LEU A 1 81 ? 0.298 2.510 -8.121 1.00 96.44 81 LEU A CA 1
ATOM 679 C C . LEU A 1 81 ? -0.216 1.315 -8.915 1.00 96.44 81 LEU A C 1
ATOM 681 O O . LEU A 1 81 ? -0.500 1.420 -10.109 1.00 96.44 81 LEU A O 1
ATOM 685 N N . ASP A 1 82 ? -0.351 0.204 -8.214 1.00 95.88 82 ASP A N 1
ATOM 686 C CA . ASP A 1 82 ? -1.035 -0.995 -8.672 1.00 95.88 82 ASP A CA 1
ATOM 687 C C . ASP A 1 82 ? -2.055 -1.382 -7.582 1.00 95.88 82 ASP A C 1
ATOM 689 O O . ASP A 1 82 ? -2.549 -0.515 -6.851 1.00 95.88 82 ASP A O 1
ATOM 693 N N . GLU A 1 83 ? -2.372 -2.662 -7.446 1.00 96.81 83 GLU A N 1
ATOM 694 C CA . GLU A 1 83 ? -3.331 -3.147 -6.456 1.00 96.81 83 GLU A CA 1
ATOM 695 C C . GLU A 1 83 ? -2.906 -2.927 -4.997 1.00 96.81 83 GLU A C 1
ATOM 697 O O . GLU A 1 83 ? -1.740 -3.081 -4.611 1.00 96.81 83 GLU A O 1
ATOM 702 N N . PHE A 1 84 ? -3.893 -2.643 -4.144 1.00 98.06 84 PHE A N 1
ATOM 703 C CA . PHE A 1 84 ? -3.722 -2.636 -2.695 1.00 98.06 84 PHE A CA 1
ATOM 704 C C . PHE A 1 84 ? -4.994 -3.079 -1.969 1.00 98.06 84 PHE A C 1
ATOM 706 O O . PHE A 1 84 ? -6.112 -2.885 -2.442 1.00 98.06 84 PHE A O 1
ATOM 713 N N . VAL A 1 85 ? -4.827 -3.659 -0.782 1.00 97.75 85 VAL A N 1
ATOM 714 C CA . VAL A 1 85 ? -5.933 -4.110 0.067 1.00 97.75 85 VAL A CA 1
ATOM 715 C C . VAL A 1 85 ? -5.701 -3.703 1.516 1.00 97.75 85 VAL A C 1
ATOM 717 O O . VAL A 1 85 ? -4.606 -3.849 2.063 1.00 97.75 85 VAL A O 1
ATOM 720 N N . ILE A 1 86 ? -6.759 -3.192 2.147 1.00 98.12 86 ILE A N 1
ATOM 721 C CA . ILE A 1 86 ? -6.763 -2.802 3.556 1.00 98.12 86 ILE A CA 1
ATOM 722 C C . ILE A 1 86 ? -7.332 -3.959 4.377 1.00 98.12 86 ILE A C 1
ATOM 724 O O . ILE A 1 86 ? -8.529 -4.241 4.332 1.00 98.12 86 ILE A O 1
ATOM 728 N N . MET A 1 87 ? -6.475 -4.600 5.164 1.00 97.50 87 MET A N 1
ATOM 729 C CA . MET A 1 87 ? -6.872 -5.538 6.210 1.00 97.50 87 MET A CA 1
ATOM 730 C C . MET A 1 87 ? -7.074 -4.778 7.532 1.00 97.50 87 MET A C 1
ATOM 732 O O . MET A 1 87 ? -6.569 -3.667 7.691 1.00 97.50 87 MET A O 1
ATOM 736 N N . PRO A 1 88 ? -7.778 -5.338 8.532 1.00 97.38 88 PRO A N 1
ATOM 737 C CA . PRO A 1 88 ? -8.139 -4.588 9.739 1.00 97.38 88 PRO A CA 1
ATOM 738 C C . PRO A 1 88 ? -6.955 -3.992 10.533 1.00 97.38 88 PRO A C 1
ATOM 740 O O . PRO A 1 88 ? -7.137 -2.991 11.231 1.00 97.38 88 PRO A O 1
ATOM 743 N N . ASN A 1 89 ? -5.757 -4.575 10.430 1.00 97.69 89 ASN A N 1
ATOM 744 C CA . ASN A 1 89 ? -4.534 -4.146 11.123 1.00 97.69 89 ASN A CA 1
ATOM 745 C C . ASN A 1 89 ? -3.302 -3.968 10.209 1.00 97.69 89 ASN A C 1
ATOM 747 O O . ASN A 1 89 ? -2.216 -3.683 10.707 1.00 97.69 89 ASN A O 1
ATOM 751 N N . HIS A 1 90 ? -3.423 -4.143 8.895 1.00 97.81 90 HIS A N 1
ATOM 752 C CA . HIS A 1 90 ? -2.316 -3.919 7.963 1.00 97.81 90 HIS A CA 1
ATOM 753 C C . HIS A 1 90 ? -2.826 -3.613 6.557 1.00 97.81 90 HIS A C 1
ATOM 755 O O . HIS A 1 90 ? -3.985 -3.853 6.235 1.00 97.81 90 HIS A O 1
ATOM 761 N N . VAL A 1 91 ? -1.950 -3.093 5.710 1.00 98.19 91 VAL A N 1
ATOM 762 C CA . VAL A 1 91 ? -2.209 -2.876 4.286 1.00 98.19 91 VAL A CA 1
ATOM 763 C C . VAL A 1 91 ? -1.196 -3.672 3.485 1.00 98.19 91 VAL A C 1
ATOM 765 O O . VAL A 1 91 ? -0.008 -3.648 3.810 1.00 98.19 91 VAL A O 1
ATOM 768 N N . HIS A 1 92 ? -1.665 -4.350 2.444 1.00 98.12 92 HIS A N 1
ATOM 769 C CA . HIS A 1 92 ? -0.822 -4.922 1.402 1.00 98.12 92 HIS A CA 1
ATOM 770 C C . HIS A 1 92 ? -0.941 -4.076 0.143 1.00 98.12 92 HIS A C 1
ATOM 772 O O . HIS A 1 92 ? -2.038 -3.644 -0.197 1.00 98.12 92 HIS A O 1
ATOM 778 N N . ALA A 1 93 ? 0.174 -3.849 -0.536 1.00 97.69 93 ALA A N 1
ATOM 779 C CA . ALA A 1 93 ? 0.252 -2.959 -1.680 1.00 97.69 93 ALA A CA 1
ATOM 780 C C . ALA A 1 93 ? 1.281 -3.460 -2.692 1.00 97.69 93 ALA A C 1
ATOM 782 O O . ALA A 1 93 ? 2.325 -3.989 -2.308 1.00 97.69 93 ALA A O 1
ATOM 783 N N . ILE A 1 94 ? 1.006 -3.244 -3.973 1.00 97.06 94 ILE A N 1
ATOM 784 C CA . ILE A 1 94 ? 1.967 -3.393 -5.060 1.00 97.06 94 ILE A CA 1
ATOM 785 C C . ILE A 1 94 ? 2.304 -1.994 -5.581 1.00 97.06 94 ILE A C 1
ATOM 787 O O . ILE A 1 94 ? 1.427 -1.187 -5.884 1.00 97.06 94 ILE A O 1
ATOM 791 N N . LEU A 1 95 ? 3.599 -1.692 -5.640 1.00 95.31 95 LEU A N 1
ATOM 792 C CA . LEU A 1 95 ? 4.127 -0.419 -6.123 1.00 95.31 95 LEU A CA 1
ATOM 793 C C . LEU A 1 95 ? 5.159 -0.670 -7.209 1.00 95.31 95 LEU A C 1
ATOM 795 O O . LEU A 1 95 ? 6.086 -1.453 -7.018 1.00 95.31 95 LEU A O 1
ATOM 799 N N . TRP A 1 96 ? 5.046 0.042 -8.318 1.00 95.25 96 TRP A N 1
ATOM 800 C CA . TRP A 1 96 ? 6.092 0.094 -9.327 1.00 95.25 96 TRP A CA 1
ATOM 801 C C . TRP A 1 96 ? 7.028 1.249 -9.002 1.00 95.25 96 TRP A C 1
ATOM 803 O O . TRP A 1 96 ? 6.586 2.392 -8.910 1.00 95.25 96 TRP A O 1
ATOM 813 N N . LEU A 1 97 ? 8.311 0.946 -8.823 1.00 93.62 97 LEU A N 1
ATOM 814 C CA . LEU A 1 97 ? 9.374 1.940 -8.703 1.00 93.62 97 LEU A CA 1
ATOM 815 C C . LEU A 1 97 ? 10.162 1.929 -10.004 1.00 93.62 97 LEU A C 1
ATOM 817 O O . LEU A 1 97 ? 10.567 0.859 -10.448 1.00 93.62 97 LEU A O 1
ATOM 821 N N . GLY A 1 98 ? 10.392 3.081 -10.619 1.00 86.50 98 GLY A N 1
ATOM 822 C CA . GLY A 1 98 ? 11.114 3.126 -11.884 1.00 86.50 98 GLY A CA 1
ATOM 823 C C . GLY A 1 98 ? 10.951 4.459 -12.578 1.00 86.50 98 GLY A C 1
ATOM 824 O O . GLY A 1 98 ? 9.829 4.924 -12.735 1.00 86.50 98 GLY A O 1
ATOM 825 N N . SER A 1 99 ? 12.079 5.062 -12.941 1.00 58.06 99 SER A N 1
ATOM 826 C CA . SER A 1 99 ? 12.187 6.425 -13.450 1.00 58.06 99 SER A CA 1
ATOM 827 C C . SER A 1 99 ? 11.198 6.721 -14.579 1.00 58.06 99 SER A C 1
ATOM 829 O O . SER A 1 99 ? 11.205 6.041 -15.605 1.00 58.06 99 SER A O 1
ATOM 831 N N . SER A 1 100 ? 10.375 7.740 -14.329 1.00 59.47 100 SER A N 1
ATOM 832 C CA . SER A 1 100 ? 9.587 8.514 -15.294 1.00 59.47 100 SER A CA 1
ATOM 833 C C . SER A 1 100 ? 10.414 9.000 -16.477 1.00 59.47 100 SER A C 1
ATOM 835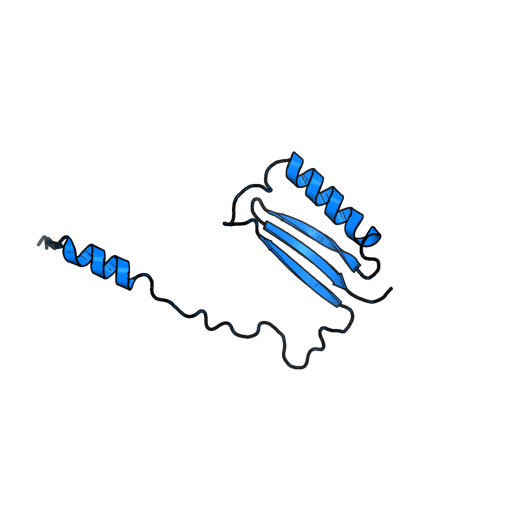 O O . SER A 1 100 ? 11.578 9.394 -16.222 1.00 59.47 100 SER A O 1
#

InterPro domains:
  IPR036515 Transposase IS200-like superfamily [G3DSA:3.30.70.1290] (32-100)
  IPR036515 Transposase IS200-like superfamily [SSF143422] (36-98)

Radius of gyration: 23.15 Å; chains: 1; bounding box: 37×59×59 Å